Protein AF-A0A951A0Y1-F1 (afdb_monomer)

Mean predicted aligned error: 4.63 Å

Structure (mmCIF, N/CA/C/O backbone):
data_AF-A0A951A0Y1-F1
#
_entry.id   AF-A0A951A0Y1-F1
#
loop_
_atom_site.group_PDB
_atom_site.id
_atom_site.type_symbol
_atom_site.label_atom_id
_atom_site.label_alt_id
_atom_site.label_comp_id
_atom_site.label_asym_id
_atom_site.label_entity_id
_atom_site.label_seq_id
_atom_site.pdbx_PDB_ins_code
_atom_site.Cartn_x
_atom_site.Cartn_y
_atom_site.Cartn_z
_atom_site.occupancy
_atom_site.B_iso_or_equiv
_atom_site.auth_seq_id
_atom_site.auth_comp_id
_atom_site.auth_asym_id
_atom_site.auth_atom_id
_atom_site.pdbx_PDB_model_num
ATOM 1 N N . MET A 1 1 ? 2.510 -4.464 5.623 1.00 73.44 1 MET A N 1
ATOM 2 C CA . MET A 1 1 ? 1.367 -4.557 6.558 1.00 73.44 1 MET A CA 1
ATOM 3 C C . MET A 1 1 ? 1.786 -4.419 8.023 1.00 73.44 1 MET A C 1
ATOM 5 O O . MET A 1 1 ? 1.450 -3.406 8.617 1.00 73.44 1 MET A O 1
ATOM 9 N N . ARG A 1 2 ? 2.563 -5.356 8.595 1.00 71.75 2 ARG A N 1
ATOM 10 C CA . ARG A 1 2 ? 2.860 -5.454 10.047 1.00 71.75 2 ARG A CA 1
ATOM 11 C C . ARG A 1 2 ? 3.205 -4.141 10.773 1.00 71.75 2 ARG A C 1
ATOM 13 O O . ARG A 1 2 ? 2.613 -3.859 11.803 1.00 71.75 2 ARG A O 1
ATOM 20 N N . THR A 1 3 ? 4.143 -3.346 10.258 1.00 79.88 3 THR A N 1
ATOM 21 C CA . THR A 1 3 ? 4.614 -2.130 10.958 1.00 79.88 3 THR A CA 1
ATOM 22 C C . THR A 1 3 ? 3.798 -0.882 10.620 1.00 79.88 3 THR A C 1
ATOM 24 O O . THR A 1 3 ? 3.682 0.028 11.433 1.00 79.88 3 THR A O 1
ATOM 27 N N . GLN A 1 4 ? 3.238 -0.818 9.412 1.00 81.81 4 GLN A N 1
ATOM 28 C CA . GLN A 1 4 ? 2.573 0.389 8.910 1.00 81.81 4 GLN A CA 1
ATOM 29 C C . GLN A 1 4 ? 1.076 0.428 9.255 1.00 81.81 4 GLN A C 1
ATOM 31 O O . GLN A 1 4 ? 0.489 1.502 9.324 1.00 81.81 4 GLN A O 1
ATOM 36 N N . MET A 1 5 ? 0.455 -0.723 9.526 1.00 85.75 5 MET A N 1
ATOM 37 C CA . MET A 1 5 ? -0.966 -0.809 9.865 1.00 85.75 5 MET A CA 1
ATOM 38 C C . MET A 1 5 ? -1.173 -0.893 11.378 1.00 85.75 5 MET A C 1
ATOM 40 O O . MET A 1 5 ? -1.327 -1.969 11.953 1.00 85.75 5 MET A O 1
ATOM 44 N N . ARG A 1 6 ? -1.222 0.272 12.029 1.00 84.62 6 ARG A N 1
ATOM 45 C CA . ARG A 1 6 ? -1.341 0.376 13.495 1.00 84.62 6 ARG A CA 1
ATOM 46 C C . ARG A 1 6 ? -2.677 -0.132 14.059 1.00 84.62 6 ARG A C 1
ATOM 48 O O . ARG A 1 6 ? -2.752 -0.460 15.239 1.00 84.62 6 ARG A O 1
ATOM 55 N N . ARG A 1 7 ? -3.711 -0.277 13.220 1.00 81.50 7 ARG A N 1
ATOM 56 C CA . ARG A 1 7 ? -5.008 -0.866 13.611 1.00 81.50 7 ARG A CA 1
ATOM 57 C C . ARG A 1 7 ? -4.946 -2.359 13.946 1.00 81.50 7 ARG A C 1
ATOM 59 O O . ARG A 1 7 ? -5.829 -2.839 14.640 1.00 81.50 7 ARG A O 1
ATOM 66 N N . PHE A 1 8 ? -3.924 -3.079 13.478 1.00 81.62 8 PHE A N 1
ATOM 67 C CA . PHE A 1 8 ? -3.711 -4.493 1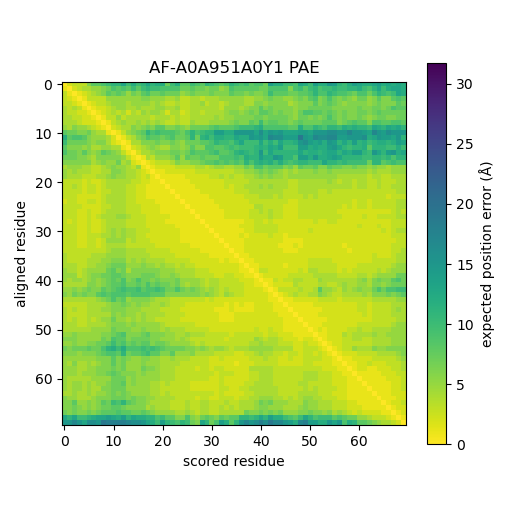3.822 1.00 81.62 8 PHE A CA 1
ATOM 68 C C . PHE A 1 8 ? -2.816 -4.684 15.050 1.00 81.62 8 PHE A C 1
ATOM 70 O O . PHE A 1 8 ? -2.582 -5.808 15.487 1.00 81.62 8 PHE A O 1
ATOM 77 N N . THR A 1 9 ? -2.289 -3.594 15.604 1.00 82.19 9 THR A N 1
ATOM 78 C CA . THR A 1 9 ? -1.392 -3.628 16.758 1.00 82.19 9 THR A CA 1
ATOM 79 C C . THR A 1 9 ? -2.119 -3.131 18.004 1.00 82.19 9 THR A C 1
ATOM 81 O O . THR A 1 9 ? -2.807 -2.112 17.966 1.00 82.19 9 THR A O 1
ATOM 84 N N . ARG A 1 10 ? -1.951 -3.845 19.119 1.00 77.69 10 ARG A N 1
ATOM 85 C CA . ARG A 1 10 ? -2.476 -3.466 20.440 1.00 77.69 10 ARG A CA 1
ATOM 86 C C . ARG A 1 10 ? -1.772 -2.195 20.954 1.00 77.69 10 ARG A C 1
ATOM 88 O O . ARG A 1 10 ? -0.595 -2.004 20.670 1.00 77.69 10 ARG A O 1
ATOM 95 N N . LEU A 1 11 ? -2.474 -1.370 21.742 1.00 75.31 11 LEU A N 1
ATOM 96 C CA . LEU A 1 11 ? -1.962 -0.128 22.357 1.00 75.31 11 LEU A CA 1
ATOM 97 C C . LEU A 1 11 ? -1.455 0.915 21.338 1.00 75.31 11 LEU A C 1
ATOM 99 O O . LEU A 1 11 ? -0.300 1.333 21.383 1.00 75.31 11 LEU A O 1
ATOM 103 N N . THR A 1 12 ? -2.310 1.356 20.408 1.00 76.31 12 THR A N 1
ATOM 104 C CA . THR A 1 12 ? -1.979 2.486 19.521 1.00 76.31 12 THR A CA 1
ATOM 105 C C . THR A 1 12 ? -3.076 3.541 19.475 1.00 76.31 12 THR A C 1
ATOM 107 O O . THR A 1 12 ? -4.253 3.233 19.632 1.00 76.31 12 THR A O 1
ATOM 110 N N . ASN A 1 13 ? -2.685 4.784 19.180 1.00 76.19 13 ASN A N 1
ATO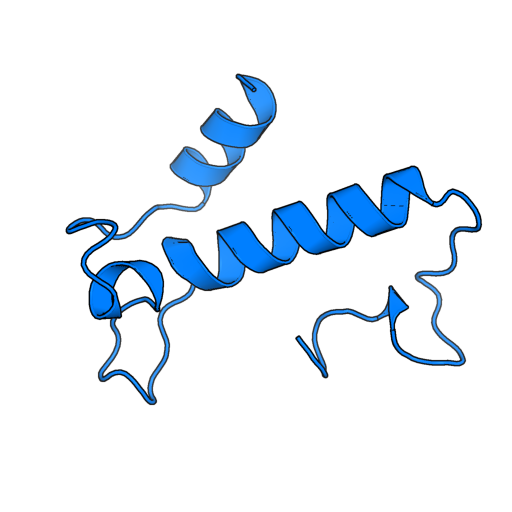M 111 C CA . ASN A 1 13 ? -3.599 5.923 19.026 1.00 76.19 13 ASN A CA 1
ATOM 112 C C . ASN A 1 13 ? -4.491 5.827 17.771 1.00 76.19 13 ASN A C 1
ATOM 114 O O . ASN A 1 13 ? -5.344 6.678 17.558 1.00 76.19 13 ASN A O 1
ATOM 118 N N . ALA A 1 14 ? -4.319 4.799 16.932 1.00 75.12 14 ALA A N 1
ATOM 119 C CA . ALA A 1 14 ? -5.141 4.554 15.746 1.00 75.12 14 ALA A CA 1
ATOM 120 C C . ALA A 1 14 ? -6.392 3.715 16.077 1.00 75.12 14 ALA A C 1
ATOM 122 O O . ALA A 1 14 ? -6.804 2.865 1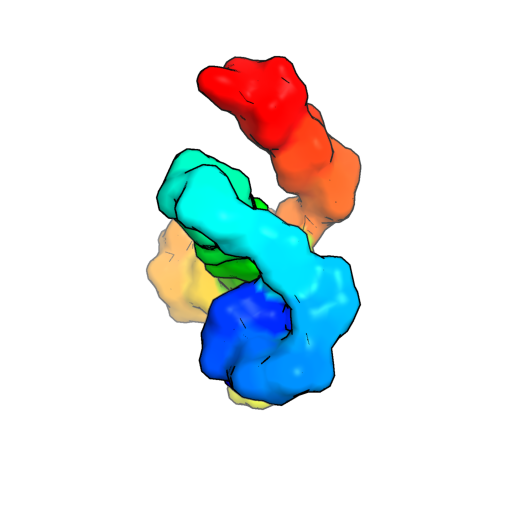5.285 1.00 75.12 14 ALA A O 1
ATOM 123 N N . PHE A 1 15 ? -6.973 3.920 17.261 1.00 72.00 15 PHE A N 1
ATOM 124 C CA . PHE A 1 15 ? -8.146 3.192 17.728 1.00 72.00 15 PHE A CA 1
ATOM 125 C C . PHE A 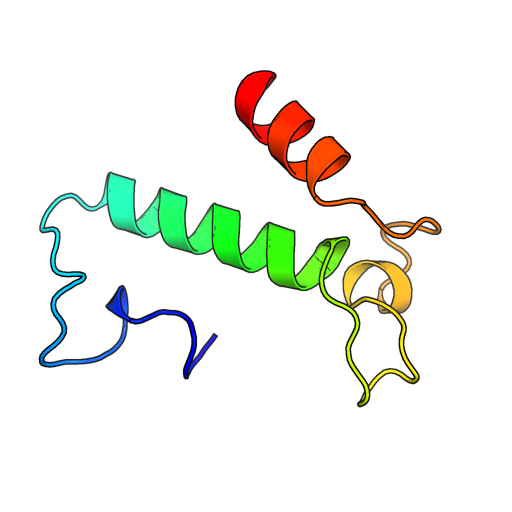1 15 ? -9.422 3.827 17.165 1.00 72.00 15 PHE A C 1
ATOM 127 O O . PHE A 1 15 ? -9.710 4.999 17.385 1.00 72.00 15 PHE A O 1
ATOM 134 N N . SER A 1 16 ? -10.194 3.046 16.416 1.00 81.31 16 SER A N 1
ATOM 135 C CA . SER A 1 16 ? -11.529 3.418 15.953 1.00 81.31 16 SER A CA 1
ATOM 136 C C . SER A 1 16 ? -12.386 2.164 15.971 1.00 81.31 16 SER A C 1
ATOM 138 O O . SER A 1 16 ? -11.975 1.130 15.449 1.00 81.31 16 SER A O 1
ATOM 140 N N . THR A 1 17 ? -13.556 2.263 16.594 1.00 81.38 17 THR A N 1
ATOM 141 C CA . THR A 1 17 ? -14.476 1.139 16.816 1.00 81.38 17 THR A CA 1
ATOM 142 C C . THR A 1 17 ? -15.325 0.805 15.592 1.00 81.38 17 THR A C 1
ATOM 144 O O . THR A 1 17 ? -15.830 -0.307 15.489 1.00 81.38 17 THR A O 1
ATOM 147 N N . LYS A 1 18 ? -15.465 1.750 14.653 1.00 89.06 18 LYS A N 1
ATOM 148 C CA . LYS A 1 18 ? -16.199 1.559 13.397 1.00 89.06 18 LYS A CA 1
ATOM 149 C C . LYS A 1 18 ? -15.438 0.613 12.469 1.00 89.06 18 LYS A C 1
ATOM 151 O O . LYS A 1 18 ? -14.262 0.857 12.163 1.00 89.06 18 LYS A O 1
ATOM 156 N N . TRP A 1 19 ? -16.109 -0.444 12.022 1.00 87.75 19 TRP A N 1
ATOM 157 C CA . TRP A 1 19 ? -15.527 -1.469 11.155 1.00 87.75 19 TRP A CA 1
ATOM 158 C C . TRP A 1 19 ? -15.241 -0.918 9.753 1.00 87.75 19 TRP A C 1
ATOM 160 O O . TRP A 1 19 ? -14.224 -1.262 9.154 1.00 87.75 19 TRP A O 1
ATOM 170 N N . GLU A 1 20 ? -16.058 0.020 9.275 1.00 91.50 20 GLU A N 1
ATOM 171 C CA . GLU A 1 20 ? -15.928 0.673 7.972 1.00 91.50 20 GLU A CA 1
ATOM 172 C C . GLU A 1 20 ? -14.554 1.336 7.846 1.00 91.50 20 GLU A C 1
ATOM 174 O O . GLU A 1 20 ? -13.810 1.122 6.892 1.00 91.50 20 GLU A O 1
ATOM 179 N N . ASN A 1 21 ? -14.137 2.051 8.891 1.00 88.06 21 ASN A N 1
ATOM 180 C CA . ASN A 1 21 ? -12.833 2.704 8.932 1.00 88.06 21 ASN A CA 1
ATOM 181 C C . ASN A 1 21 ? -11.663 1.706 8.889 1.00 88.06 21 ASN A C 1
ATOM 183 O O . ASN A 1 21 ? -10.562 2.056 8.459 1.00 88.06 21 ASN A O 1
ATOM 187 N N . HIS A 1 22 ? -11.861 0.481 9.384 1.00 89.38 22 HIS A N 1
ATOM 188 C CA . HIS A 1 22 ? -10.852 -0.567 9.277 1.00 89.38 22 HIS A CA 1
ATOM 189 C C . HIS A 1 22 ? -10.728 -1.037 7.827 1.00 89.38 22 HIS A C 1
ATOM 191 O O . HIS A 1 22 ? -9.615 -1.113 7.310 1.00 89.38 22 HIS A O 1
ATOM 197 N N . VAL A 1 23 ? -11.863 -1.267 7.164 1.00 91.69 23 VAL A N 1
ATOM 198 C CA . VAL A 1 23 ? -11.911 -1.653 5.749 1.00 91.69 23 VAL A CA 1
ATOM 199 C C . VAL A 1 23 ? -11.275 -0.581 4.868 1.00 91.69 23 VAL A C 1
ATOM 201 O O . VAL A 1 23 ? -10.396 -0.908 4.073 1.00 91.69 23 VAL A O 1
ATOM 204 N N . HIS A 1 24 ? -11.609 0.696 5.072 1.00 90.50 24 HIS A N 1
ATOM 205 C CA . HIS A 1 24 ? -10.989 1.800 4.334 1.00 90.50 24 HIS A CA 1
ATOM 206 C C . HIS A 1 24 ? -9.468 1.854 4.532 1.00 90.50 24 HIS A C 1
ATOM 208 O O . HIS A 1 24 ? -8.731 1.994 3.557 1.00 90.50 24 HIS A O 1
ATOM 214 N N . LEU A 1 25 ? -8.966 1.677 5.764 1.00 90.44 25 LEU A N 1
ATOM 215 C CA . LEU A 1 25 ? -7.520 1.640 6.004 1.00 90.44 25 LEU A CA 1
ATOM 216 C C . LEU A 1 25 ? -6.853 0.474 5.259 1.00 90.44 25 LEU A C 1
ATOM 218 O O . LEU A 1 25 ? -5.789 0.657 4.671 1.00 90.44 25 LEU A O 1
ATOM 222 N N . VAL A 1 26 ? -7.449 -0.721 5.305 1.00 91.75 26 VAL A N 1
ATOM 223 C CA . VAL A 1 26 ? -6.918 -1.911 4.624 1.00 91.75 26 VAL A CA 1
ATOM 224 C C . VAL A 1 26 ? -6.898 -1.702 3.115 1.00 91.75 26 VAL A C 1
ATOM 226 O O . VAL A 1 26 ? -5.874 -1.979 2.490 1.00 91.75 26 VAL A O 1
ATOM 229 N N . ALA A 1 27 ? -7.975 -1.171 2.539 1.00 92.50 27 ALA A N 1
ATOM 230 C CA . ALA A 1 27 ? -8.065 -0.884 1.113 1.00 92.50 27 ALA A CA 1
ATOM 231 C C . ALA A 1 27 ? -6.987 0.120 0.676 1.00 92.50 27 ALA A C 1
ATOM 233 O O . ALA A 1 27 ? -6.165 -0.198 -0.186 1.00 92.50 27 ALA A O 1
ATOM 234 N N . LEU A 1 28 ? -6.916 1.280 1.342 1.00 91.19 28 LEU A N 1
ATOM 235 C CA . LEU A 1 28 ? -5.935 2.329 1.044 1.00 91.19 28 LEU A CA 1
ATOM 236 C C . LEU A 1 28 ? -4.501 1.815 1.167 1.00 91.19 28 LEU A C 1
ATOM 238 O O . LEU A 1 28 ? -3.666 2.041 0.290 1.00 91.19 28 LEU A O 1
ATOM 242 N N . TYR A 1 29 ? -4.216 1.089 2.249 1.00 91.88 29 TYR A N 1
ATOM 243 C CA . TYR A 1 29 ? -2.895 0.531 2.486 1.00 91.88 29 TYR A CA 1
ATOM 244 C C . TYR A 1 29 ? -2.486 -0.444 1.384 1.00 91.88 29 TYR A C 1
ATOM 246 O O . TYR A 1 29 ? -1.373 -0.370 0.864 1.00 91.88 29 TYR A O 1
ATOM 254 N N . THR A 1 30 ? -3.376 -1.376 1.053 1.00 92.25 30 THR A N 1
ATOM 255 C CA . THR A 1 30 ? -3.080 -2.466 0.121 1.00 92.25 30 THR A CA 1
ATOM 256 C C . THR A 1 30 ? -2.883 -1.922 -1.288 1.00 92.25 30 THR A C 1
ATOM 258 O O . THR A 1 30 ? -1.931 -2.311 -1.964 1.00 92.25 30 THR A O 1
ATOM 261 N N . ALA A 1 31 ? -3.707 -0.961 -1.703 1.00 92.94 31 ALA A N 1
ATOM 262 C CA . ALA A 1 31 ? -3.552 -0.304 -2.991 1.00 92.94 31 ALA A CA 1
ATOM 263 C C . ALA A 1 31 ? -2.245 0.513 -3.066 1.00 92.94 31 ALA A C 1
ATOM 265 O O . ALA A 1 31 ? -1.437 0.297 -3.968 1.00 92.94 31 ALA A O 1
ATOM 266 N N . CYS A 1 32 ? -1.947 1.353 -2.069 1.00 92.50 32 CYS A N 1
ATOM 267 C CA . CYS A 1 32 ? -0.699 2.124 -2.043 1.00 92.50 32 CYS A CA 1
ATOM 268 C C . CYS A 1 32 ? 0.554 1.220 -2.011 1.00 92.50 32 CYS A C 1
ATOM 270 O O . CYS A 1 32 ? 1.529 1.455 -2.730 1.00 92.50 32 CYS A O 1
ATOM 272 N N . TYR A 1 33 ? 0.523 0.130 -1.238 1.00 92.62 33 TYR A N 1
ATOM 273 C CA . TYR A 1 33 ? 1.628 -0.831 -1.157 1.00 92.62 33 TYR A CA 1
ATOM 274 C C . TYR A 1 33 ? 1.906 -1.540 -2.492 1.00 92.62 33 TYR A C 1
ATOM 276 O O . TYR A 1 33 ? 3.071 -1.812 -2.797 1.00 92.62 33 TYR A O 1
ATOM 284 N N . ASN A 1 34 ? 0.852 -1.839 -3.261 1.00 93.44 34 ASN A N 1
ATOM 285 C CA . ASN A 1 34 ? 0.936 -2.598 -4.507 1.00 93.44 34 ASN A CA 1
ATOM 286 C C . ASN A 1 34 ? 1.229 -1.734 -5.740 1.00 93.44 34 ASN A C 1
ATOM 288 O O . ASN A 1 34 ? 1.939 -2.199 -6.627 1.00 93.44 34 ASN A O 1
ATOM 292 N N . PHE A 1 35 ? 0.705 -0.509 -5.808 1.00 93.44 35 PHE A N 1
ATOM 293 C CA . PHE A 1 35 ? 0.763 0.314 -7.023 1.00 93.44 35 PHE A CA 1
ATOM 294 C C . PHE A 1 35 ? 1.771 1.465 -6.952 1.00 93.44 35 PHE A C 1
ATOM 296 O O . PHE A 1 35 ? 2.392 1.784 -7.964 1.00 93.44 35 PHE A O 1
ATOM 303 N N . VAL A 1 36 ? 1.973 2.052 -5.768 1.00 94.12 36 VAL A N 1
ATOM 304 C CA . VAL A 1 36 ? 2.797 3.263 -5.590 1.00 94.12 36 VAL A CA 1
ATOM 305 C C . VAL A 1 36 ? 4.165 2.924 -5.001 1.00 94.12 36 VAL A C 1
ATOM 307 O O . VAL A 1 36 ? 5.202 3.413 -5.446 1.00 94.12 36 VAL A O 1
ATOM 310 N N . LYS A 1 37 ? 4.201 2.069 -3.976 1.00 92.12 37 LYS A N 1
ATOM 311 C CA . LYS A 1 37 ? 5.438 1.790 -3.246 1.00 92.12 37 LYS A CA 1
ATOM 312 C C . LYS A 1 37 ? 6.346 0.827 -4.013 1.00 92.12 37 LYS A C 1
ATOM 314 O O . LYS A 1 37 ? 6.023 -0.346 -4.186 1.00 92.12 37 LYS A O 1
ATOM 319 N N . GLN A 1 38 ? 7.542 1.292 -4.357 1.00 93.56 38 GLN A N 1
ATOM 320 C CA . GLN A 1 38 ? 8.626 0.447 -4.863 1.00 93.56 38 GLN A CA 1
ATOM 321 C C . GLN A 1 38 ? 9.238 -0.409 -3.740 1.00 93.56 38 GLN A C 1
ATOM 323 O O . GLN A 1 38 ? 9.369 0.032 -2.587 1.00 93.56 38 GLN A O 1
ATOM 328 N N . HIS A 1 39 ? 9.634 -1.647 -4.060 1.00 91.62 39 HIS A N 1
ATOM 329 C CA . HIS A 1 39 ? 10.262 -2.557 -3.092 1.00 91.62 39 HIS A CA 1
ATOM 330 C C . HIS A 1 39 ? 11.640 -3.000 -3.559 1.00 91.62 39 HIS A C 1
ATOM 332 O O . HIS A 1 39 ? 11.807 -3.552 -4.643 1.00 91.62 39 HIS A O 1
ATOM 338 N N . LYS A 1 40 ? 12.635 -2.823 -2.683 1.00 91.31 40 LYS A N 1
ATOM 339 C CA . LYS A 1 40 ? 14.019 -3.239 -2.947 1.00 91.31 40 LYS A CA 1
ATOM 340 C C . LYS A 1 40 ? 14.140 -4.745 -3.195 1.00 91.31 40 LYS A C 1
ATOM 342 O O . LYS A 1 40 ? 14.907 -5.151 -4.055 1.00 91.31 40 LYS A O 1
ATOM 347 N N . SER A 1 41 ? 13.349 -5.560 -2.494 1.00 89.88 41 SER A N 1
ATOM 348 C CA . SER A 1 41 ? 13.328 -7.021 -2.659 1.00 89.88 41 SER A CA 1
ATOM 349 C C . SER A 1 41 ? 12.837 -7.482 -4.032 1.00 89.88 41 SER A C 1
ATOM 351 O O . SER A 1 41 ? 13.115 -8.608 -4.417 1.00 89.88 41 SER A O 1
ATOM 353 N N . LEU A 1 42 ? 12.114 -6.627 -4.761 1.00 91.50 42 LEU A N 1
ATOM 354 C CA . LEU A 1 42 ? 11.633 -6.893 -6.117 1.00 91.50 42 LEU A CA 1
ATOM 355 C C . LEU A 1 42 ? 12.515 -6.215 -7.180 1.00 91.50 42 LEU A C 1
ATOM 357 O O . LEU A 1 42 ? 12.119 -6.114 -8.331 1.00 91.50 42 LEU A O 1
ATOM 361 N N . GLY A 1 43 ? 13.692 -5.697 -6.811 1.00 90.19 43 GLY A N 1
ATOM 362 C CA . GLY A 1 43 ? 14.557 -4.972 -7.748 1.00 90.19 43 GLY A CA 1
ATOM 363 C C . GLY A 1 43 ? 14.087 -3.546 -8.055 1.00 90.19 43 GLY A C 1
ATOM 364 O O . GLY A 1 43 ? 14.449 -2.992 -9.084 1.00 90.19 43 GLY A O 1
ATOM 365 N N . GLY A 1 44 ? 13.284 -2.935 -7.176 1.00 90.75 44 GLY A N 1
ATOM 366 C CA . GLY A 1 44 ? 12.830 -1.546 -7.325 1.00 90.75 44 GLY A CA 1
ATOM 367 C C . GLY A 1 44 ? 11.500 -1.376 -8.064 1.00 90.75 44 GLY A C 1
ATOM 368 O O . GLY A 1 44 ? 11.029 -0.250 -8.189 1.00 90.75 44 GLY A O 1
ATOM 369 N N . ILE A 1 45 ? 10.852 -2.464 -8.488 1.00 94.50 45 ILE A N 1
ATOM 370 C CA . ILE A 1 45 ? 9.488 -2.427 -9.035 1.00 94.50 45 ILE A CA 1
ATOM 371 C C . ILE A 1 45 ? 8.436 -2.544 -7.925 1.00 94.50 45 ILE A C 1
ATOM 373 O O . ILE A 1 45 ? 8.737 -2.868 -6.766 1.00 94.50 45 ILE A O 1
ATOM 377 N N . THR A 1 46 ? 7.184 -2.258 -8.271 1.00 95.62 46 THR A N 1
ATOM 378 C CA . THR A 1 46 ? 6.051 -2.447 -7.361 1.00 95.62 46 THR A CA 1
ATOM 379 C C . THR A 1 46 ? 5.507 -3.876 -7.448 1.00 95.62 46 THR A C 1
ATOM 381 O O . THR A 1 46 ? 5.723 -4.561 -8.450 1.00 95.62 46 THR A O 1
ATOM 384 N N . PRO A 1 47 ? 4.782 -4.362 -6.427 1.00 95.12 47 PRO A N 1
ATOM 385 C CA . PRO A 1 47 ? 4.202 -5.700 -6.451 1.00 95.12 47 PRO A CA 1
ATOM 386 C C . PRO A 1 47 ? 3.185 -5.876 -7.583 1.00 95.12 47 PRO A C 1
ATOM 388 O O . PRO A 1 47 ? 3.142 -6.941 -8.189 1.00 95.12 47 PRO A O 1
ATOM 391 N N . ALA A 1 48 ? 2.411 -4.838 -7.920 1.00 95.19 48 ALA A N 1
ATOM 392 C CA . ALA A 1 48 ? 1.474 -4.893 -9.041 1.00 95.19 48 ALA A CA 1
ATOM 393 C C . ALA A 1 48 ? 2.195 -5.011 -10.394 1.00 95.19 48 ALA A C 1
ATOM 395 O O . ALA A 1 48 ? 1.700 -5.695 -11.287 1.00 95.19 48 A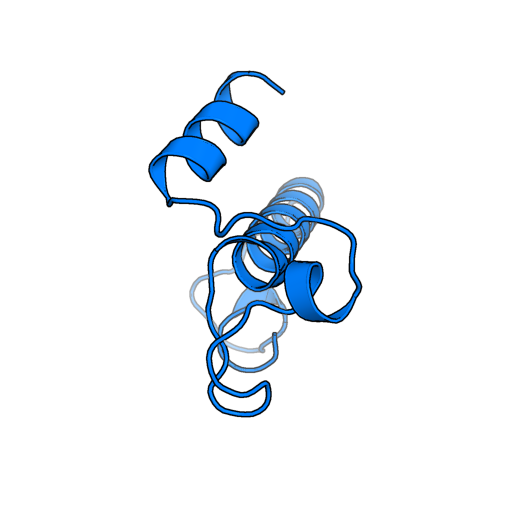LA A O 1
ATOM 396 N N . MET A 1 49 ? 3.378 -4.404 -10.531 1.00 95.19 49 MET A N 1
ATOM 397 C CA . MET A 1 49 ? 4.227 -4.594 -11.711 1.00 95.19 49 MET A CA 1
ATOM 398 C C . MET A 1 49 ? 4.834 -5.996 -11.753 1.00 95.19 49 MET A C 1
ATOM 400 O O . MET A 1 49 ? 4.788 -6.647 -12.788 1.00 95.19 49 MET A O 1
ATOM 404 N N . ALA A 1 50 ? 5.337 -6.501 -10.623 1.00 93.88 50 ALA A N 1
ATOM 405 C CA . ALA A 1 50 ? 5.863 -7.865 -10.537 1.00 93.88 50 ALA A CA 1
ATOM 406 C C . ALA A 1 50 ? 4.800 -8.931 -10.867 1.00 93.88 50 ALA A C 1
ATOM 408 O O . ALA A 1 50 ? 5.118 -9.979 -11.422 1.00 93.88 50 ALA A O 1
ATOM 409 N N . ALA A 1 51 ? 3.535 -8.650 -10.545 1.00 94.56 51 ALA A N 1
ATOM 410 C CA . ALA A 1 51 ? 2.387 -9.495 -10.858 1.00 94.56 51 ALA A CA 1
ATOM 411 C C . ALA A 1 51 ? 1.781 -9.238 -12.255 1.00 94.56 51 ALA A C 1
ATOM 413 O O . ALA A 1 51 ? 0.735 -9.803 -12.562 1.00 94.56 51 ALA A O 1
ATOM 414 N N . ASN A 1 52 ? 2.397 -8.392 -13.094 1.00 93.94 52 ASN A N 1
ATOM 415 C CA . ASN A 1 52 ? 1.904 -7.996 -14.423 1.00 93.94 52 ASN A CA 1
ATOM 416 C C . ASN A 1 52 ? 0.481 -7.399 -14.441 1.00 93.94 52 ASN A C 1
ATOM 418 O O . ASN A 1 52 ? -0.201 -7.437 -15.462 1.00 93.94 52 ASN A O 1
ATOM 422 N N . VAL A 1 53 ? 0.029 -6.810 -13.331 1.00 93.81 53 VAL A N 1
ATOM 423 C CA . VAL A 1 53 ? -1.272 -6.118 -13.239 1.00 93.81 53 VAL A CA 1
ATOM 424 C C . VAL A 1 53 ? -1.198 -4.727 -13.876 1.00 93.81 53 VAL A C 1
ATOM 426 O O . VAL A 1 53 ? -2.176 -4.226 -14.421 1.00 93.81 53 VAL A O 1
ATOM 429 N N . THR A 1 54 ? -0.030 -4.090 -13.815 1.00 92.12 54 THR A N 1
ATOM 430 C CA . THR A 1 54 ? 0.245 -2.785 -14.429 1.00 92.12 54 THR A CA 1
ATOM 431 C C . THR A 1 54 ? 1.678 -2.752 -14.936 1.00 92.12 54 THR A C 1
ATOM 433 O O . THR A 1 54 ? 2.570 -3.306 -14.304 1.00 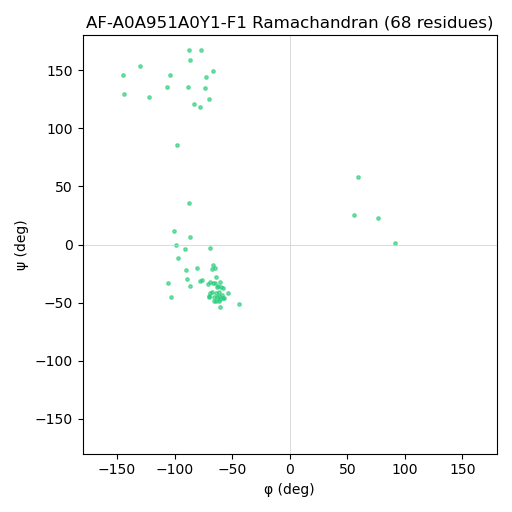92.12 54 THR A O 1
ATOM 436 N N . MET A 1 55 ? 1.913 -2.059 -16.048 1.00 90.25 55 MET A N 1
ATOM 437 C CA . MET A 1 55 ? 3.264 -1.816 -16.573 1.00 90.25 55 MET A CA 1
ATOM 438 C C . MET A 1 55 ? 3.814 -0.444 -16.168 1.00 90.25 55 MET A C 1
ATOM 440 O O . MET A 1 55 ? 5.004 -0.185 -16.328 1.00 90.25 55 MET A O 1
ATOM 444 N N . ARG A 1 56 ? 2.962 0.437 -15.624 1.00 91.94 56 ARG A N 1
ATOM 445 C CA . ARG A 1 56 ? 3.355 1.770 -15.154 1.00 91.94 56 ARG A CA 1
ATOM 446 C C . ARG A 1 56 ? 3.447 1.820 -13.634 1.00 91.94 56 ARG A C 1
ATOM 448 O O . ARG A 1 56 ? 2.622 1.216 -12.940 1.00 91.94 56 ARG A O 1
ATOM 455 N N . LEU A 1 57 ? 4.396 2.612 -13.143 1.00 92.31 57 LEU A N 1
ATOM 456 C CA . LEU A 1 57 ? 4.429 3.056 -11.755 1.00 92.31 57 LEU A CA 1
ATOM 457 C C . LEU A 1 57 ? 3.335 4.107 -11.543 1.00 92.31 57 LEU A C 1
ATOM 459 O O . LEU A 1 57 ? 3.185 5.007 -12.368 1.00 92.31 57 LEU A O 1
ATOM 463 N N . TRP A 1 58 ? 2.577 3.988 -10.456 1.00 93.56 58 TRP A N 1
ATOM 464 C CA . TRP A 1 58 ? 1.573 4.987 -10.101 1.00 93.56 58 TRP A CA 1
ATOM 465 C C . TRP A 1 58 ? 2.204 6.080 -9.247 1.00 93.56 58 TRP A C 1
ATOM 467 O O . TRP A 1 58 ? 2.953 5.780 -8.310 1.00 93.56 58 TRP A O 1
ATOM 477 N N . SER A 1 59 ? 1.887 7.339 -9.550 1.00 93.31 59 SER A N 1
ATOM 478 C CA . SER A 1 59 ? 2.215 8.446 -8.656 1.00 93.31 59 SER A CA 1
ATOM 479 C C . SER A 1 59 ? 1.240 8.488 -7.472 1.00 93.31 59 SER A C 1
ATOM 481 O O . SER A 1 59 ? 0.201 7.825 -7.449 1.00 93.31 59 SER A O 1
ATOM 483 N N . ILE A 1 60 ? 1.578 9.276 -6.451 1.00 91.56 60 ILE A N 1
ATOM 484 C CA . ILE A 1 60 ? 0.647 9.548 -5.348 1.00 91.56 60 ILE A CA 1
ATOM 485 C C . ILE A 1 60 ? -0.569 10.335 -5.853 1.00 91.56 60 ILE A C 1
ATOM 487 O O . ILE A 1 60 ? -1.670 10.103 -5.367 1.00 91.56 60 ILE A O 1
ATOM 491 N N . GLU A 1 61 ? -0.390 11.207 -6.846 1.00 93.69 61 GLU A N 1
ATOM 492 C CA . GLU A 1 61 ? -1.479 11.972 -7.463 1.00 93.69 61 GLU A CA 1
ATOM 493 C C . GLU A 1 61 ? -2.472 11.038 -8.156 1.00 93.69 61 GLU A C 1
ATOM 495 O O . GLU A 1 61 ? -3.657 11.100 -7.851 1.00 93.69 61 GLU A O 1
ATOM 500 N N . ASP A 1 62 ? -1.988 10.090 -8.972 1.00 91.94 62 ASP A N 1
ATOM 501 C CA . ASP A 1 62 ? -2.825 9.061 -9.607 1.00 91.94 62 ASP A CA 1
ATOM 502 C C . ASP A 1 62 ? -3.670 8.304 -8.574 1.00 91.94 62 ASP A C 1
ATOM 504 O O . ASP A 1 62 ? -4.846 8.004 -8.787 1.00 91.94 62 ASP A O 1
ATOM 508 N N . PHE A 1 63 ? -3.052 7.985 -7.436 1.00 91.44 63 PHE A N 1
ATOM 509 C CA . PHE A 1 63 ? -3.705 7.266 -6.355 1.00 91.44 63 PHE A CA 1
ATOM 510 C C . PHE A 1 63 ? -4.781 8.106 -5.657 1.00 91.44 63 PHE A C 1
ATOM 512 O O . PHE A 1 63 ? -5.857 7.587 -5.370 1.00 91.44 63 PHE A O 1
ATOM 519 N N . VAL A 1 64 ? -4.526 9.393 -5.405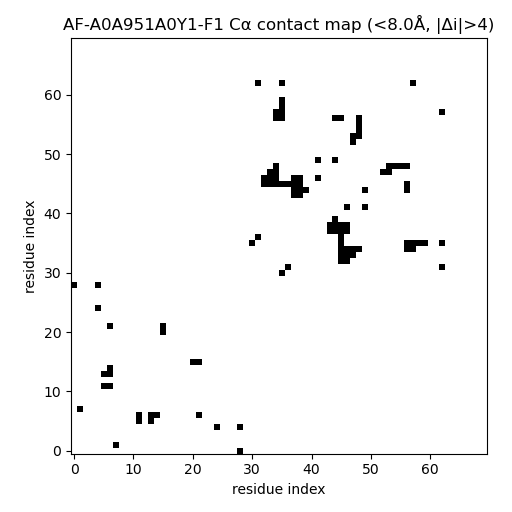 1.00 92.44 64 VAL A N 1
ATOM 520 C CA . VAL A 1 64 ? -5.519 10.310 -4.822 1.00 92.44 64 VAL A CA 1
ATOM 521 C C . VAL A 1 64 ? -6.677 10.531 -5.790 1.00 92.44 64 VAL A C 1
ATOM 523 O O . VAL A 1 64 ? -7.827 10.384 -5.391 1.00 92.44 64 VAL A O 1
ATOM 526 N N . THR A 1 65 ? -6.387 10.768 -7.071 1.00 93.88 65 THR A N 1
ATOM 527 C CA . THR A 1 65 ? -7.406 10.906 -8.116 1.00 93.88 65 THR A CA 1
ATOM 528 C C . THR A 1 65 ? -8.293 9.663 -8.211 1.00 93.88 65 THR A C 1
ATOM 530 O O . THR A 1 65 ? -9.496 9.796 -8.413 1.00 93.88 65 THR A O 1
ATOM 533 N N . LEU A 1 66 ? -7.751 8.454 -8.029 1.00 89.81 66 LEU A N 1
ATOM 534 C CA . LEU A 1 66 ? -8.568 7.237 -7.969 1.00 89.81 66 LEU A CA 1
ATOM 535 C C . LEU A 1 66 ? -9.520 7.236 -6.762 1.00 89.81 66 LEU A C 1
ATOM 537 O O . LEU A 1 66 ? -10.663 6.819 -6.895 1.00 89.81 66 LEU A O 1
ATOM 541 N N . VAL A 1 67 ? -9.047 7.669 -5.591 1.00 88.75 67 VAL A N 1
ATOM 542 C CA . VAL A 1 67 ? -9.840 7.680 -4.350 1.00 88.75 67 VAL A CA 1
ATOM 543 C C . VAL A 1 67 ? -10.934 8.748 -4.381 1.00 88.75 67 VAL A C 1
ATOM 545 O O . VAL A 1 67 ? -11.996 8.529 -3.815 1.00 88.75 67 VAL A O 1
ATOM 548 N N . GLU A 1 68 ? -10.691 9.889 -5.024 1.00 90.00 68 GLU A N 1
ATOM 549 C CA . GLU A 1 68 ? -11.683 10.964 -5.154 1.00 90.00 68 GLU A CA 1
ATOM 550 C C . GLU A 1 68 ? -12.769 10.659 -6.194 1.00 90.00 68 GLU A C 1
ATOM 552 O O . GLU A 1 68 ? -13.897 11.123 -6.050 1.00 90.00 68 GLU A O 1
ATOM 557 N N . ASN A 1 69 ? -12.436 9.893 -7.238 1.00 85.19 69 ASN A N 1
ATOM 558 C CA . ASN A 1 69 ? -13.349 9.578 -8.342 1.00 85.19 69 ASN A CA 1
ATOM 559 C C . ASN A 1 69 ? -14.033 8.203 -8.229 1.00 85.19 6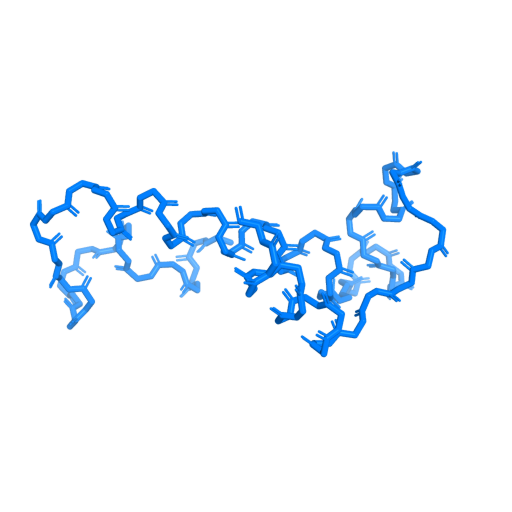9 ASN A C 1
ATOM 561 O O . ASN A 1 69 ? -14.782 7.833 -9.136 1.00 85.19 69 ASN A O 1
ATOM 565 N N . GLY A 1 70 ? -13.740 7.429 -7.181 1.00 63.47 70 GLY A N 1
ATOM 566 C CA . GLY A 1 70 ? -14.335 6.114 -6.909 1.00 63.47 70 GLY A CA 1
ATOM 567 C C . GLY A 1 70 ? -15.442 6.183 -5.871 1.00 63.47 70 GLY A C 1
ATOM 568 O O . GLY A 1 70 ? -16.431 5.438 -6.044 1.00 63.47 70 GLY A O 1
#

pLDDT: mean 88.33, std 6.97, range [63.47, 95.62]

Radius of gyration: 13.85 Å; Cα contacts (8 Å, |Δi|>4): 54; chains: 1; bounding box: 31×22×39 Å

Secondary structure (DSSP, 8-state):
-TTT-GGGSSS-S-----HHHHHHHHHHHHHIIIII---GGGTT--HHHHTTS-SSPPPHHHHHHHHHH-

Solvent-accessible surface area (backbone atoms only — not comparable to full-atom values): 4320 Å² total; per-residue (Å²): 104,87,86,80,42,50,74,84,46,84,94,50,94,62,72,70,90,55,64,66,63,51,52,51,50,52,52,53,51,52,49,43,51,26,45,48,39,62,32,73,93,65,76,56,42,22,56,31,43,77,67,68,77,38,95,67,83,43,51,72,63,59,53,49,54,49,65,77,75,105

Foldseek 3Di:
DVPPQCCVPPPDPPDDPDVV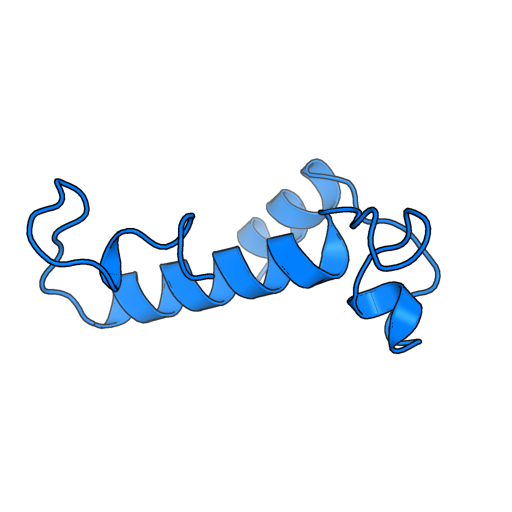VVVVSCVLVVCCQAAADFDVVQVRDGNCVVVVVDVDRDHVVNSVVVVVVD

Sequence (70 aa):
MRTQMRRFTRLTNAFSTKWENHVHLVALYTACYNFVKQHKSLGGITPAMAANVTMRLWSIEDFVTLVENG